Protein AF-A0A6M0CIH7-F1 (afdb_monomer_lite)

Structure (mmCIF, N/CA/C/O backbone):
data_AF-A0A6M0CIH7-F1
#
_entry.id   AF-A0A6M0CIH7-F1
#
loop_
_atom_site.group_PDB
_atom_site.id
_atom_site.type_symbol
_atom_site.label_atom_id
_atom_site.label_alt_id
_atom_site.label_comp_id
_atom_site.label_asym_id
_atom_site.label_entity_id
_atom_site.label_seq_id
_atom_site.pdbx_PDB_ins_code
_atom_site.Cartn_x
_atom_site.Cartn_y
_atom_site.Cartn_z
_atom_site.occupancy
_atom_site.B_iso_or_equiv
_atom_site.auth_seq_id
_atom_site.auth_comp_id
_atom_site.auth_asym_id
_atom_site.auth_atom_id
_atom_site.pdbx_PDB_model_num
ATOM 1 N N . MET A 1 1 ? 16.946 -8.286 -23.521 1.00 62.94 1 MET A N 1
ATOM 2 C CA . MET A 1 1 ? 17.794 -9.337 -22.915 1.00 62.94 1 MET A CA 1
ATOM 3 C C . MET A 1 1 ? 19.134 -9.275 -23.607 1.00 62.94 1 MET A C 1
ATOM 5 O O . MET A 1 1 ? 19.141 -9.199 -24.828 1.00 62.94 1 MET A O 1
ATOM 9 N N . LYS A 1 2 ? 20.222 -9.265 -22.843 1.00 70.50 2 LYS A N 1
ATOM 10 C CA . LYS A 1 2 ? 21.594 -9.306 -23.367 1.00 70.50 2 LYS A CA 1
ATOM 11 C C . LYS A 1 2 ? 22.263 -10.575 -22.843 1.00 70.50 2 LYS A C 1
ATOM 13 O O . LYS A 1 2 ? 21.852 -11.077 -21.799 1.00 70.50 2 LYS A O 1
ATOM 18 N N . GLU A 1 3 ? 23.238 -11.118 -23.556 1.00 77.00 3 GLU A N 1
ATOM 19 C CA . GLU A 1 3 ? 24.120 -12.146 -22.995 1.00 77.00 3 GLU A CA 1
ATOM 20 C C . GLU A 1 3 ? 25.283 -11.456 -22.285 1.00 77.00 3 GLU A C 1
ATOM 22 O O . GLU A 1 3 ? 25.865 -10.508 -22.813 1.00 77.00 3 GLU A O 1
ATOM 27 N N . ASN A 1 4 ? 25.582 -11.881 -21.057 1.00 78.94 4 ASN A N 1
ATOM 28 C CA . ASN A 1 4 ? 26.797 -11.446 -20.378 1.00 78.94 4 ASN A CA 1
ATOM 29 C C . ASN A 1 4 ? 28.026 -12.165 -20.973 1.00 78.94 4 ASN A C 1
ATOM 31 O O . ASN A 1 4 ? 27.897 -13.078 -21.785 1.00 78.94 4 ASN A O 1
ATOM 35 N N . GLN A 1 5 ? 29.229 -11.804 -20.518 1.00 74.88 5 GLN A N 1
ATOM 36 C CA . GLN A 1 5 ? 30.496 -12.410 -20.966 1.00 74.88 5 GLN A CA 1
ATOM 37 C C . GLN A 1 5 ? 30.599 -13.933 -20.713 1.00 74.88 5 GLN A C 1
ATOM 39 O O . GLN A 1 5 ? 31.533 -14.572 -21.180 1.00 74.88 5 GLN A O 1
ATOM 44 N N . GLN A 1 6 ? 29.640 -14.519 -19.988 1.00 79.25 6 GLN A N 1
ATOM 45 C CA . GLN A 1 6 ? 29.535 -15.948 -19.675 1.00 79.25 6 GLN A CA 1
ATOM 46 C C . GLN A 1 6 ? 28.384 -16.636 -20.441 1.00 79.25 6 GLN A C 1
ATOM 48 O O . GLN A 1 6 ? 28.009 -17.755 -20.102 1.00 79.25 6 GLN A O 1
ATOM 53 N N . GLY A 1 7 ? 27.772 -15.970 -21.429 1.00 77.75 7 GLY A N 1
ATOM 54 C CA . GLY A 1 7 ? 26.655 -16.515 -22.214 1.00 77.75 7 GLY A CA 1
ATOM 55 C C . GLY A 1 7 ? 25.321 -16.593 -21.458 1.00 77.75 7 GLY A C 1
ATOM 56 O O . GLY A 1 7 ? 24.365 -17.209 -21.928 1.00 77.75 7 GLY A O 1
ATOM 57 N N . LYS A 1 8 ? 25.209 -15.978 -20.273 1.00 79.00 8 LYS A N 1
ATOM 58 C CA . LYS A 1 8 ? 23.963 -15.949 -19.497 1.00 79.00 8 LYS A CA 1
ATOM 59 C C . LYS A 1 8 ? 23.073 -14.813 -19.986 1.00 79.00 8 LYS A C 1
ATOM 61 O O . LYS A 1 8 ? 23.488 -13.653 -19.996 1.00 79.00 8 LYS A O 1
ATOM 66 N N . LYS A 1 9 ? 21.815 -15.127 -20.307 1.00 73.56 9 LYS A N 1
ATOM 67 C CA . LYS A 1 9 ? 20.784 -14.119 -20.586 1.00 73.56 9 LYS A CA 1
ATOM 68 C C . LYS A 1 9 ? 20.507 -13.303 -19.323 1.00 73.56 9 LYS A C 1
ATOM 70 O O . LYS A 1 9 ? 20.010 -13.834 -18.331 1.00 73.56 9 LYS A O 1
ATOM 75 N N . ILE A 1 10 ? 20.812 -12.014 -19.383 1.00 77.31 10 ILE A N 1
ATOM 76 C CA . ILE A 1 10 ? 20.577 -11.033 -18.325 1.00 77.31 10 ILE A CA 1
ATOM 77 C C . ILE A 1 10 ? 19.521 -10.008 -18.756 1.00 77.31 10 ILE A C 1
ATOM 79 O O . ILE A 1 10 ? 19.342 -9.699 -19.946 1.00 77.31 10 ILE A O 1
ATOM 83 N N . PHE A 1 11 ? 18.789 -9.501 -17.765 1.00 73.75 11 PHE A N 1
ATOM 84 C CA . PHE A 1 11 ? 17.927 -8.334 -17.924 1.00 73.75 11 PHE A CA 1
ATOM 85 C C . PHE A 1 11 ? 18.781 -7.083 -17.817 1.00 73.75 11 PHE A C 1
ATOM 87 O O . PHE A 1 11 ? 19.716 -7.033 -17.027 1.00 73.75 11 PHE A O 1
ATOM 94 N N . GLU A 1 12 ? 18.481 -6.105 -18.661 1.00 75.94 12 GLU A N 1
ATOM 95 C CA . GLU A 1 12 ? 19.109 -4.797 -18.562 1.00 75.94 12 GLU A CA 1
ATOM 96 C C . GLU A 1 12 ? 18.500 -4.070 -17.367 1.00 75.94 12 GLU A C 1
ATOM 98 O O . GLU A 1 12 ? 17.273 -3.987 -17.252 1.00 75.94 12 GLU A O 1
ATOM 103 N N . GLU A 1 13 ? 19.353 -3.603 -16.461 1.00 76.31 13 GLU A N 1
ATOM 104 C CA . GLU A 1 13 ? 18.928 -2.746 -15.363 1.00 76.31 13 GLU A CA 1
ATOM 105 C C . GLU A 1 13 ? 18.429 -1.423 -15.942 1.00 76.31 13 GLU A C 1
ATOM 107 O O . GLU A 1 13 ? 19.082 -0.808 -16.783 1.00 76.31 13 GLU A O 1
ATOM 112 N N . PHE A 1 14 ? 17.234 -1.010 -15.528 1.00 76.44 14 PHE A N 1
ATOM 113 C CA . PHE A 1 14 ? 16.586 0.199 -16.040 1.00 76.44 14 PHE A CA 1
ATOM 114 C C . PHE A 1 14 ? 16.533 1.330 -15.002 1.00 76.44 14 PHE A C 1
ATOM 116 O O . PHE A 1 14 ? 16.002 2.398 -15.300 1.00 76.44 14 PHE A O 1
ATOM 123 N N . GLY A 1 15 ? 17.042 1.105 -13.788 1.00 79.19 15 GLY A N 1
ATOM 124 C CA . GLY A 1 15 ? 17.034 2.085 -12.709 1.00 79.19 15 GLY A CA 1
ATOM 125 C C . GLY A 1 15 ? 17.593 1.529 -11.404 1.00 79.19 15 GLY A C 1
ATOM 126 O O . GLY A 1 15 ? 17.800 0.323 -11.268 1.00 79.19 15 GLY A O 1
ATOM 127 N N . GLU A 1 16 ? 17.822 2.431 -10.455 1.00 82.94 16 GLU A N 1
ATOM 128 C CA . GLU A 1 16 ? 18.273 2.100 -9.104 1.00 82.94 16 GLU A CA 1
ATOM 129 C C . GLU A 1 16 ? 17.152 1.460 -8.271 1.00 82.94 16 GLU A C 1
ATOM 131 O O . GLU A 1 16 ? 15.960 1.573 -8.586 1.00 82.94 16 GLU A O 1
ATOM 136 N N . ALA A 1 17 ? 17.535 0.790 -7.183 1.00 83.75 17 ALA A N 1
ATOM 137 C CA . ALA A 1 17 ? 16.582 0.273 -6.211 1.00 83.75 17 ALA A CA 1
ATOM 138 C C . ALA A 1 17 ? 15.746 1.424 -5.628 1.00 83.75 17 ALA A C 1
ATOM 140 O O . ALA A 1 17 ? 16.274 2.462 -5.232 1.00 83.75 17 ALA A O 1
ATOM 141 N N . THR A 1 18 ? 14.427 1.241 -5.568 1.00 83.31 18 THR A N 1
ATOM 142 C CA . THR A 1 18 ? 13.506 2.251 -5.038 1.00 83.31 18 THR A CA 1
ATOM 143 C C . THR A 1 18 ? 12.620 1.657 -3.961 1.00 83.31 18 THR A C 1
ATOM 145 O O 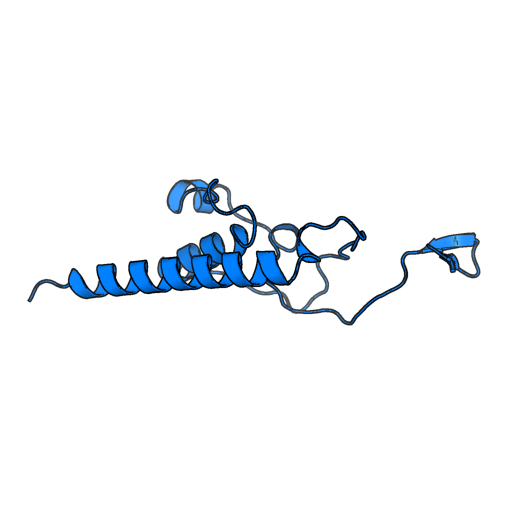. THR A 1 18 ? 12.196 0.503 -4.040 1.00 83.31 18 THR A O 1
ATOM 148 N N . ILE A 1 19 ? 12.303 2.477 -2.961 1.00 80.12 19 ILE A N 1
ATOM 149 C CA . ILE A 1 19 ? 11.282 2.149 -1.974 1.00 80.12 19 ILE A CA 1
ATOM 150 C C . ILE A 1 19 ? 9.926 2.470 -2.593 1.00 80.12 19 ILE A C 1
ATOM 152 O O . ILE A 1 19 ? 9.609 3.628 -2.864 1.00 80.12 19 ILE A O 1
ATOM 156 N N . ASN A 1 20 ? 9.118 1.437 -2.812 1.00 75.12 20 ASN A N 1
ATOM 157 C CA . ASN A 1 20 ? 7.769 1.590 -3.332 1.00 75.12 20 ASN A CA 1
ATOM 158 C C . ASN A 1 20 ? 6.811 0.609 -2.647 1.00 75.12 20 ASN A C 1
ATOM 160 O O . ASN A 1 20 ? 7.210 -0.463 -2.191 1.00 75.12 20 ASN A O 1
ATOM 164 N N . VAL A 1 21 ? 5.531 0.968 -2.598 1.00 75.62 21 VAL A N 1
ATOM 165 C CA . VAL A 1 21 ? 4.449 0.058 -2.213 1.00 75.62 21 VAL A CA 1
ATOM 166 C C . VAL A 1 21 ? 4.165 -0.860 -3.395 1.00 75.62 21 VAL A C 1
ATOM 168 O O . VAL A 1 21 ? 3.281 -0.607 -4.199 1.00 75.62 21 VAL A O 1
ATOM 171 N N . ASN A 1 22 ? 4.975 -1.910 -3.522 1.00 84.75 22 ASN A N 1
ATOM 172 C CA . ASN A 1 22 ? 4.761 -2.994 -4.471 1.00 84.75 22 ASN A CA 1
ATOM 173 C C . ASN A 1 22 ? 4.333 -4.245 -3.702 1.00 84.75 22 ASN A C 1
ATOM 175 O O . ASN A 1 22 ? 5.064 -4.718 -2.830 1.00 84.75 22 ASN A O 1
ATOM 179 N N . LEU A 1 23 ? 3.166 -4.797 -4.038 1.00 88.12 23 LEU A N 1
ATOM 180 C CA . LEU A 1 23 ? 2.636 -5.985 -3.366 1.00 88.12 23 LEU A CA 1
ATOM 181 C C . LEU A 1 23 ? 3.572 -7.204 -3.467 1.00 88.12 23 LEU A C 1
ATOM 183 O O . LEU A 1 23 ? 3.627 -8.023 -2.559 1.00 88.12 23 LEU A O 1
ATOM 187 N N . GLY A 1 24 ? 4.323 -7.336 -4.560 1.00 89.50 24 GLY A N 1
ATOM 188 C CA . GLY A 1 24 ? 5.259 -8.444 -4.766 1.00 89.50 24 GLY A CA 1
ATOM 189 C C . GLY A 1 24 ? 6.564 -8.323 -3.977 1.00 89.50 24 GLY A C 1
ATOM 190 O O . GLY A 1 24 ? 7.320 -9.287 -3.924 1.00 89.50 24 GLY A O 1
ATOM 191 N N . ALA A 1 25 ? 6.843 -7.163 -3.376 1.00 92.25 25 ALA A N 1
ATOM 192 C CA . ALA A 1 25 ? 8.096 -6.890 -2.672 1.00 92.25 25 ALA A CA 1
ATOM 193 C C . ALA A 1 25 ? 8.012 -7.120 -1.149 1.00 92.25 25 ALA A C 1
ATOM 195 O O . ALA A 1 25 ? 8.975 -6.831 -0.435 1.00 92.25 25 ALA A O 1
ATOM 196 N N . GLY A 1 26 ? 6.876 -7.616 -0.642 1.00 91.56 26 GLY A N 1
ATOM 197 C CA . GLY A 1 26 ? 6.624 -7.793 0.788 1.00 91.56 26 GLY A CA 1
ATOM 198 C C . GLY A 1 26 ? 6.034 -9.152 1.165 1.00 91.56 26 GLY A C 1
ATOM 199 O O . GLY A 1 26 ? 5.558 -9.918 0.330 1.00 91.56 26 GLY A O 1
ATOM 200 N N . ILE A 1 27 ? 6.050 -9.434 2.470 1.00 93.75 27 ILE A N 1
ATOM 201 C CA . ILE A 1 27 ? 5.407 -10.604 3.079 1.00 93.75 27 ILE A CA 1
ATOM 202 C C . ILE A 1 27 ? 4.298 -10.119 4.006 1.00 93.75 27 ILE A C 1
ATOM 204 O O . ILE A 1 27 ? 4.475 -9.180 4.783 1.00 93.75 27 ILE A O 1
ATOM 208 N N . TYR A 1 28 ? 3.155 -10.797 3.958 1.00 94.44 28 TYR A N 1
ATOM 209 C CA . TYR A 1 28 ? 1.946 -10.360 4.643 1.00 94.44 28 TYR A CA 1
ATOM 210 C C . TYR A 1 28 ? 1.328 -11.500 5.441 1.00 94.44 28 TYR A C 1
ATOM 212 O O . TYR A 1 28 ? 1.206 -12.632 4.973 1.00 94.44 28 TYR A O 1
ATOM 220 N N . LYS A 1 29 ? 0.858 -11.189 6.651 1.00 95.75 29 LYS A N 1
ATOM 221 C CA . LYS A 1 29 ? 0.039 -12.128 7.419 1.00 95.75 29 LYS A CA 1
ATOM 222 C C . LYS A 1 29 ? -1.340 -12.231 6.773 1.00 95.75 29 LYS A C 1
ATOM 224 O O . LYS A 1 29 ? -2.008 -11.216 6.588 1.00 95.75 29 LYS A O 1
ATOM 229 N N . LYS A 1 30 ? -1.821 -13.457 6.545 1.00 96.25 30 LYS A N 1
ATOM 230 C CA . LYS A 1 30 ? -3.184 -13.719 6.040 1.00 96.25 30 LYS A CA 1
ATOM 231 C C . LYS A 1 30 ? -4.265 -12.989 6.850 1.00 96.25 30 LYS A C 1
ATOM 233 O O . LYS A 1 30 ? -5.225 -12.476 6.286 1.00 96.25 30 LYS A O 1
ATOM 238 N N . SER A 1 31 ? -4.087 -12.903 8.168 1.00 96.62 31 SER A N 1
ATOM 239 C CA . SER A 1 31 ? -5.025 -12.227 9.070 1.00 96.62 31 SER A CA 1
ATOM 240 C C . SER A 1 31 ? -5.209 -10.736 8.773 1.00 96.62 31 SER A C 1
ATOM 242 O O . SER A 1 31 ? -6.272 -10.201 9.068 1.00 96.62 31 SER A O 1
ATOM 244 N N . VAL A 1 32 ? -4.225 -10.066 8.164 1.00 96.06 32 VAL A N 1
ATOM 245 C CA . VAL A 1 32 ? -4.345 -8.651 7.779 1.00 96.06 32 VAL A CA 1
ATOM 246 C C . VAL A 1 32 ? -5.366 -8.489 6.657 1.00 96.06 32 VAL A C 1
ATOM 248 O O . VAL A 1 32 ? -6.224 -7.620 6.756 1.00 96.06 32 VAL A O 1
ATOM 251 N N . PHE A 1 33 ? -5.358 -9.370 5.653 1.00 95.88 33 PHE A N 1
ATOM 252 C CA . PHE A 1 33 ? -6.363 -9.354 4.584 1.00 95.88 33 PHE A CA 1
ATOM 253 C C . PHE A 1 33 ? -7.766 -9.648 5.106 1.00 95.88 33 PHE A C 1
ATOM 255 O O . PHE A 1 33 ? -8.715 -8.971 4.729 1.00 95.88 33 PHE A O 1
ATOM 262 N N . ILE A 1 34 ? -7.891 -10.616 6.017 1.00 95.56 34 ILE A N 1
ATOM 263 C CA . ILE A 1 34 ? -9.177 -10.944 6.645 1.00 95.56 34 ILE A CA 1
ATOM 264 C C . ILE A 1 34 ? -9.701 -9.748 7.451 1.00 95.56 34 ILE A C 1
ATOM 266 O O . ILE A 1 34 ? -10.881 -9.429 7.371 1.00 95.56 34 ILE A O 1
ATOM 270 N N . LYS A 1 35 ? -8.829 -9.067 8.207 1.00 92.75 35 LYS A N 1
ATOM 271 C CA . LYS A 1 35 ? -9.217 -7.939 9.064 1.00 92.75 35 LYS A CA 1
ATOM 272 C C . LYS A 1 35 ? -9.538 -6.667 8.275 1.00 92.75 35 LYS A C 1
ATOM 274 O O . LYS A 1 35 ? -10.459 -5.952 8.646 1.00 92.75 35 LYS A O 1
ATOM 279 N N . GLN A 1 36 ? -8.755 -6.354 7.245 1.00 93.00 36 GLN A N 1
ATOM 280 C CA . GLN A 1 36 ? -8.857 -5.083 6.518 1.00 93.00 36 GLN A CA 1
ATOM 281 C C . GLN A 1 36 ? -9.718 -5.168 5.259 1.00 93.00 36 GLN A C 1
ATOM 283 O O . GLN A 1 36 ? -10.093 -4.134 4.707 1.00 93.00 36 GLN A O 1
ATOM 288 N N . GLY A 1 37 ? -10.016 -6.380 4.793 1.00 94.38 37 GLY A N 1
ATOM 289 C CA . GLY A 1 37 ? -10.580 -6.626 3.475 1.00 94.38 37 GLY A CA 1
ATOM 290 C C . GLY A 1 37 ? -9.502 -6.696 2.390 1.00 94.38 37 GLY A C 1
ATOM 291 O O . GLY A 1 37 ? -8.390 -6.173 2.530 1.00 94.38 37 GLY A O 1
ATOM 292 N N . TYR A 1 38 ? -9.859 -7.347 1.287 1.00 95.44 38 TYR A N 1
ATOM 293 C CA . TYR A 1 38 ? -9.010 -7.542 0.110 1.00 95.44 38 TYR A CA 1
ATOM 294 C C . TYR A 1 38 ? -8.887 -6.261 -0.733 1.00 95.44 38 TYR A C 1
ATOM 296 O O . TYR A 1 38 ? -9.256 -5.173 -0.287 1.00 95.44 38 TYR A O 1
ATOM 304 N N . PHE A 1 39 ? -8.323 -6.372 -1.934 1.00 94.62 39 PHE A N 1
ATOM 305 C CA . PHE A 1 39 ? -8.245 -5.274 -2.899 1.00 94.62 39 PHE A CA 1
ATOM 306 C C . PHE A 1 39 ? -9.634 -4.869 -3.398 1.00 94.62 39 PHE A C 1
ATOM 308 O O . PHE A 1 39 ? -10.535 -5.703 -3.481 1.00 94.62 39 PHE A O 1
ATOM 315 N N . ASP A 1 40 ? -9.803 -3.586 -3.714 1.00 92.12 40 ASP A N 1
ATOM 316 C CA . ASP A 1 40 ? -11.037 -3.088 -4.319 1.00 92.12 40 ASP A CA 1
ATOM 317 C C . ASP A 1 40 ? -11.069 -3.508 -5.798 1.00 92.12 40 ASP A C 1
ATOM 319 O O . ASP A 1 40 ? -10.261 -2.997 -6.575 1.00 92.12 40 ASP A O 1
ATOM 323 N N . PRO A 1 41 ? -11.980 -4.405 -6.221 1.00 90.88 41 PRO A N 1
ATOM 324 C CA . PRO A 1 41 ? -12.016 -4.899 -7.598 1.00 90.88 41 PRO A CA 1
ATOM 325 C C . PRO A 1 41 ? -12.385 -3.810 -8.618 1.00 90.88 41 PRO A C 1
ATOM 327 O O . PRO A 1 41 ? -12.228 -4.017 -9.818 1.00 90.88 41 PRO A O 1
ATOM 330 N N . ASN A 1 42 ? -12.866 -2.648 -8.161 1.00 89.38 42 ASN A N 1
ATOM 331 C CA . ASN A 1 42 ? -13.161 -1.507 -9.026 1.00 89.38 42 ASN A CA 1
ATOM 332 C C . ASN A 1 42 ? -11.911 -0.670 -9.351 1.00 89.38 42 ASN A C 1
ATOM 334 O O . ASN A 1 42 ? -11.966 0.204 -10.217 1.00 89.38 42 ASN A O 1
ATOM 338 N N . LEU A 1 43 ? -10.789 -0.908 -8.663 1.00 87.19 43 LEU A N 1
ATOM 339 C CA . LEU A 1 43 ? -9.503 -0.294 -8.973 1.00 87.19 43 LEU A CA 1
ATOM 340 C C . LEU A 1 43 ? -8.721 -1.229 -9.901 1.00 87.19 43 LEU A C 1
ATOM 342 O O . LEU A 1 43 ? -8.197 -2.250 -9.478 1.00 87.19 43 LEU A O 1
ATOM 346 N N . GLN A 1 44 ? -8.642 -0.871 -11.185 1.00 83.06 44 GLN A N 1
ATOM 347 C CA . GLN A 1 44 ? -7.842 -1.616 -12.172 1.00 83.06 44 GLN A CA 1
ATOM 348 C C . GLN A 1 44 ? -6.327 -1.411 -12.008 1.00 83.06 44 GLN A C 1
ATOM 350 O O . GLN A 1 44 ? -5.537 -2.135 -12.609 1.00 83.06 44 GLN A O 1
ATOM 355 N N . GLN A 1 45 ? -5.939 -0.365 -11.280 1.00 85.62 45 GLN A N 1
ATOM 356 C CA . GLN A 1 45 ? -4.571 -0.031 -10.902 1.00 85.62 45 GLN A CA 1
ATOM 357 C C . GLN A 1 45 ? -4.613 0.682 -9.544 1.00 85.62 45 GLN A C 1
ATOM 359 O O . GLN A 1 45 ? -5.631 1.288 -9.192 1.00 85.62 45 GLN A O 1
ATOM 364 N N . SER A 1 46 ? -3.486 0.698 -8.829 1.00 89.50 46 SER A N 1
ATOM 365 C CA . SER A 1 46 ? -3.349 1.368 -7.524 1.00 89.50 46 SER A CA 1
ATOM 366 C C . SER A 1 46 ? -4.249 0.783 -6.422 1.00 89.50 46 SER A C 1
ATOM 368 O O . SER A 1 46 ? -4.483 1.421 -5.394 1.00 89.50 46 SER A O 1
ATOM 370 N N . GLU A 1 47 ? -4.759 -0.429 -6.622 1.00 92.38 47 GLU A N 1
ATOM 371 C CA . GLU A 1 47 ? -5.510 -1.201 -5.638 1.00 92.38 47 GLU A CA 1
ATOM 372 C C . GLU A 1 47 ? -4.646 -1.593 -4.432 1.00 92.38 47 GLU A C 1
ATOM 374 O O . GLU A 1 47 ? -5.122 -1.606 -3.293 1.00 92.38 47 GLU A O 1
ATOM 379 N N . ASP A 1 48 ? -3.359 -1.841 -4.674 1.00 91.38 48 ASP A N 1
ATOM 380 C CA . ASP A 1 48 ? -2.343 -2.058 -3.652 1.00 91.38 48 ASP A CA 1
ATOM 381 C C . ASP A 1 48 ? -2.102 -0.785 -2.833 1.00 91.38 48 ASP A C 1
ATOM 383 O O . ASP A 1 48 ? -2.110 -0.838 -1.603 1.00 91.38 48 ASP A O 1
ATOM 387 N N . VAL A 1 49 ? -1.992 0.375 -3.486 1.00 92.31 49 VAL A N 1
ATOM 388 C CA . VAL A 1 49 ? -1.874 1.683 -2.828 1.00 92.31 49 VAL A CA 1
ATOM 389 C C . VAL A 1 49 ? -3.068 1.944 -1.908 1.00 92.31 49 VAL A C 1
ATOM 391 O O . VAL A 1 49 ? -2.863 2.307 -0.748 1.00 92.31 49 VAL A O 1
ATOM 394 N N . ASP A 1 50 ? -4.308 1.736 -2.372 1.00 94.19 50 ASP A N 1
ATOM 395 C CA . ASP A 1 50 ? -5.493 1.872 -1.507 1.00 94.19 50 ASP A CA 1
ATOM 396 C C . ASP A 1 50 ? -5.424 0.926 -0.300 1.00 94.19 50 ASP A C 1
ATOM 398 O O . ASP A 1 50 ? -5.679 1.343 0.834 1.00 94.19 50 ASP A O 1
ATOM 402 N N . TRP A 1 51 ? -5.045 -0.334 -0.525 1.00 94.56 51 TRP A N 1
ATOM 403 C CA . TRP A 1 51 ? -4.927 -1.330 0.535 1.00 94.56 51 TRP A CA 1
ATOM 404 C C . TRP A 1 51 ? -3.858 -0.952 1.572 1.00 94.56 51 TRP A C 1
ATOM 406 O O . TRP A 1 51 ? -4.102 -1.043 2.778 1.00 94.56 51 TRP A O 1
ATOM 416 N N . PHE A 1 52 ? -2.699 -0.443 1.148 1.00 93.38 52 PHE A N 1
ATOM 417 C CA . PHE A 1 52 ? -1.676 0.080 2.059 1.00 93.38 52 PHE A CA 1
ATOM 418 C C . PHE A 1 52 ? -2.152 1.306 2.843 1.00 93.38 52 PHE A C 1
ATOM 420 O O . PHE A 1 52 ? -1.876 1.404 4.041 1.00 93.38 52 PHE A O 1
ATOM 427 N N . MET A 1 53 ? -2.909 2.211 2.215 1.00 93.56 53 MET A N 1
ATOM 428 C CA . MET A 1 53 ? -3.499 3.355 2.916 1.00 93.56 53 MET A CA 1
ATOM 429 C C . MET A 1 53 ? -4.490 2.900 3.992 1.00 93.56 53 MET A C 1
ATOM 431 O O . MET A 1 53 ? -4.396 3.374 5.121 1.00 93.56 53 MET A O 1
ATOM 435 N N . ARG A 1 54 ? -5.363 1.923 3.702 1.00 94.94 54 ARG A N 1
ATOM 436 C CA . ARG A 1 54 ? -6.261 1.325 4.710 1.00 94.94 54 ARG A CA 1
ATOM 437 C C . ARG A 1 54 ? -5.499 0.713 5.882 1.00 94.94 54 ARG A C 1
ATOM 439 O O . ARG A 1 54 ? -5.850 0.946 7.034 1.00 94.94 54 ARG A O 1
ATOM 446 N N . ASN A 1 55 ? -4.426 -0.026 5.606 1.00 94.25 55 ASN A N 1
ATOM 447 C CA . ASN A 1 55 ? -3.572 -0.590 6.652 1.00 94.25 55 ASN A CA 1
ATOM 448 C C . ASN A 1 55 ? -2.955 0.494 7.545 1.00 94.25 55 ASN A C 1
ATOM 450 O O . ASN A 1 55 ? -2.979 0.364 8.770 1.00 94.25 55 ASN A O 1
ATOM 454 N N . LYS A 1 56 ? -2.432 1.568 6.940 1.00 91.88 56 LYS A N 1
ATOM 455 C CA . LYS A 1 56 ? -1.860 2.708 7.666 1.00 91.88 56 LYS A CA 1
ATOM 456 C C . LYS A 1 56 ? -2.913 3.415 8.521 1.00 91.88 56 LYS A C 1
ATOM 458 O O . LYS A 1 56 ? -2.657 3.697 9.686 1.00 91.88 56 LYS A O 1
ATOM 463 N N . GLU A 1 57 ? -4.095 3.659 7.960 1.00 93.31 57 GLU A N 1
ATOM 464 C CA . GLU A 1 57 ? -5.244 4.261 8.651 1.00 93.31 57 GLU A CA 1
ATOM 465 C C . GLU A 1 57 ? -5.708 3.404 9.841 1.00 93.31 57 GLU A C 1
ATOM 467 O O . GLU A 1 57 ? -6.071 3.939 10.882 1.00 93.31 57 GLU A O 1
ATOM 472 N N . ALA A 1 58 ? -5.638 2.076 9.723 1.00 92.31 58 ALA A N 1
ATOM 473 C CA . ALA A 1 58 ? -5.997 1.136 10.783 1.00 92.31 58 ALA A CA 1
ATOM 474 C C . ALA A 1 58 ? -4.864 0.846 11.792 1.00 92.31 58 ALA A C 1
ATOM 476 O O . ALA A 1 58 ? -5.008 -0.047 12.633 1.00 92.31 58 ALA A O 1
ATOM 477 N N . GLY A 1 59 ? -3.723 1.540 11.698 1.00 93.62 59 GLY A N 1
ATOM 478 C CA . GLY A 1 59 ? -2.584 1.357 12.603 1.00 93.62 59 GLY A CA 1
ATOM 479 C C . GLY A 1 59 ? -1.898 -0.010 12.485 1.00 93.62 59 GLY A C 1
ATOM 480 O O . GLY A 1 59 ? -1.271 -0.477 13.438 1.00 93.62 59 GLY A O 1
ATOM 481 N N . ILE A 1 60 ? -2.021 -0.687 11.338 1.00 94.88 60 ILE A N 1
ATOM 482 C CA . ILE A 1 60 ? -1.296 -1.935 11.088 1.00 94.88 60 ILE A CA 1
ATOM 483 C C . ILE A 1 60 ? 0.199 -1.626 10.991 1.00 94.88 60 ILE A C 1
ATOM 485 O O . ILE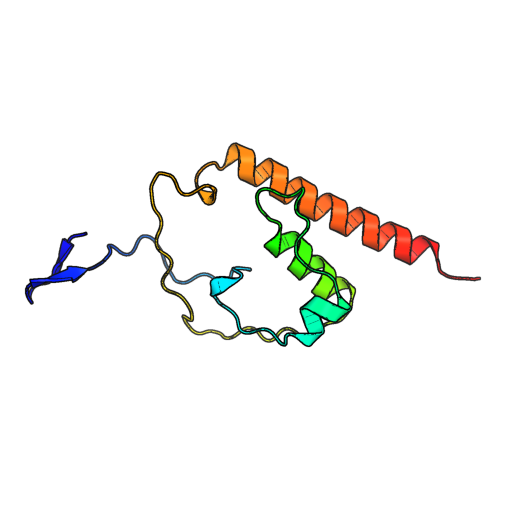 A 1 60 ? 0.626 -0.761 10.229 1.00 94.88 60 ILE A O 1
ATOM 489 N N . LYS A 1 61 ? 1.008 -2.354 11.768 1.00 93.56 61 LYS A N 1
ATOM 490 C CA . LYS A 1 61 ? 2.467 -2.208 11.756 1.00 93.56 61 LYS A CA 1
ATOM 491 C C . LYS A 1 61 ? 3.031 -2.721 10.432 1.00 93.56 61 LYS A C 1
ATOM 493 O O . LYS A 1 61 ? 2.814 -3.879 10.079 1.00 93.56 61 LYS A O 1
ATOM 498 N N . ILE A 1 62 ? 3.784 -1.866 9.749 1.00 91.31 62 ILE A N 1
ATOM 499 C CA . ILE A 1 62 ? 4.514 -2.174 8.518 1.00 91.31 62 ILE A CA 1
ATOM 500 C C . ILE A 1 62 ? 5.991 -1.906 8.806 1.00 91.31 62 ILE A C 1
ATOM 502 O O . ILE A 1 62 ? 6.334 -0.821 9.271 1.00 91.31 62 ILE A O 1
ATOM 506 N N . ALA A 1 63 ? 6.843 -2.900 8.564 1.00 91.88 63 ALA A N 1
ATOM 507 C CA . ALA A 1 63 ? 8.292 -2.754 8.629 1.00 91.88 63 ALA A CA 1
ATOM 508 C C . ALA A 1 63 ? 8.837 -2.698 7.201 1.00 91.88 63 ALA A C 1
ATOM 510 O O . ALA A 1 63 ? 8.505 -3.562 6.388 1.00 91.88 63 ALA A O 1
ATOM 511 N N . MET A 1 64 ? 9.643 -1.681 6.911 1.00 90.00 64 MET A N 1
ATOM 512 C CA . MET A 1 64 ? 10.337 -1.535 5.634 1.00 90.00 64 MET A CA 1
ATOM 513 C C . MET A 1 64 ? 11.770 -2.029 5.798 1.00 90.00 64 MET A C 1
ATOM 515 O O . MET A 1 64 ? 12.417 -1.704 6.792 1.00 90.00 64 MET A O 1
ATOM 519 N N . LEU A 1 65 ? 12.237 -2.825 4.841 1.00 89.88 65 LEU A N 1
ATOM 520 C CA . LEU A 1 65 ? 13.607 -3.318 4.797 1.00 89.88 65 LEU A CA 1
ATOM 521 C C . LEU A 1 65 ? 14.398 -2.484 3.786 1.00 89.88 65 LEU A C 1
ATOM 523 O O . LEU A 1 65 ? 13.947 -2.312 2.656 1.00 89.88 65 LEU A O 1
ATOM 527 N N . GLU A 1 66 ? 15.571 -1.996 4.181 1.00 89.06 66 GLU A N 1
ATOM 528 C CA . GLU A 1 66 ? 16.494 -1.248 3.313 1.00 89.06 66 GLU A CA 1
ATOM 529 C C . GLU A 1 66 ? 17.351 -2.196 2.453 1.00 89.06 66 GLU A C 1
ATOM 531 O O . GLU A 1 66 ? 18.554 -2.026 2.317 1.00 89.06 66 GLU A O 1
ATOM 536 N N . GLU A 1 67 ? 16.720 -3.221 1.875 1.00 88.62 67 GLU A N 1
ATOM 537 C CA . GLU A 1 67 ? 17.365 -4.231 1.033 1.00 88.62 67 GLU A CA 1
ATOM 538 C C . GLU A 1 67 ? 16.563 -4.436 -0.251 1.00 88.62 67 GLU A C 1
ATOM 540 O O . GLU A 1 67 ? 15.339 -4.268 -0.285 1.00 88.62 67 GLU A O 1
ATOM 545 N N . THR A 1 68 ? 17.236 -4.864 -1.318 1.00 89.44 68 THR A N 1
ATOM 546 C CA . THR A 1 68 ? 16.542 -5.213 -2.564 1.00 89.44 68 THR A CA 1
ATOM 547 C C . THR A 1 68 ? 15.813 -6.544 -2.397 1.00 89.44 68 THR A C 1
ATOM 549 O O . TH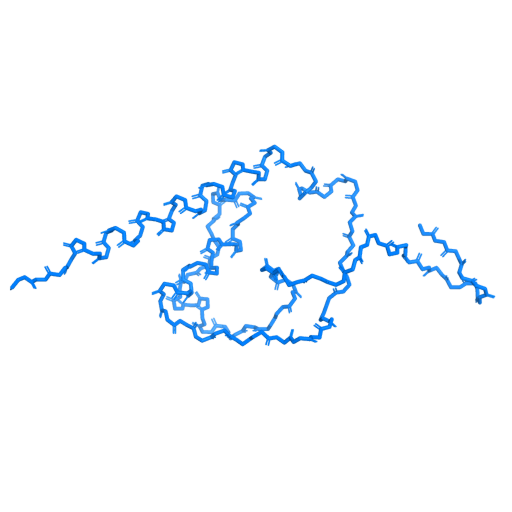R A 1 68 ? 16.424 -7.609 -2.426 1.00 89.44 68 THR A O 1
ATOM 552 N N . THR A 1 69 ? 14.487 -6.493 -2.256 1.00 90.88 69 THR A N 1
ATOM 553 C CA . THR A 1 69 ? 13.644 -7.694 -2.107 1.00 90.88 69 THR A CA 1
ATOM 554 C C . THR A 1 69 ? 13.042 -8.194 -3.419 1.00 90.88 69 THR A C 1
ATOM 556 O O . THR A 1 69 ? 12.556 -9.324 -3.475 1.00 90.88 69 THR A O 1
ATOM 559 N N . LEU A 1 70 ? 13.065 -7.384 -4.484 1.00 89.44 70 LEU A N 1
ATOM 560 C CA . LEU A 1 70 ? 12.436 -7.718 -5.760 1.00 89.44 70 LEU A CA 1
ATOM 561 C C . LEU A 1 70 ? 13.164 -7.088 -6.954 1.00 89.44 70 LEU A C 1
ATOM 563 O O . LEU A 1 70 ? 13.226 -5.868 -7.086 1.00 89.44 70 LEU A O 1
ATOM 567 N N . TYR A 1 71 ? 13.593 -7.930 -7.897 1.00 87.31 71 TYR A N 1
ATOM 568 C CA . TYR A 1 71 ? 13.952 -7.497 -9.248 1.00 87.31 71 TYR A CA 1
ATOM 569 C C . TYR A 1 71 ? 12.703 -7.510 -10.130 1.00 87.31 71 TYR A C 1
ATOM 571 O O . TYR A 1 71 ? 12.224 -8.568 -10.547 1.00 87.31 71 TYR A O 1
ATOM 579 N N . TYR A 1 72 ? 12.146 -6.331 -10.399 1.00 84.06 72 TYR A N 1
ATOM 580 C CA . TYR A 1 72 ? 10.905 -6.206 -11.158 1.00 84.06 72 TYR A CA 1
ATOM 581 C C . TYR A 1 72 ? 11.159 -6.147 -12.666 1.00 84.06 72 TYR A C 1
ATOM 583 O O . TYR A 1 72 ? 12.014 -5.403 -13.144 1.00 84.06 72 TYR A O 1
ATOM 591 N N . ARG A 1 73 ? 10.381 -6.908 -13.443 1.00 82.12 73 ARG A N 1
ATOM 592 C CA . ARG A 1 73 ? 10.473 -6.898 -14.905 1.00 82.12 73 ARG A CA 1
ATOM 593 C C . ARG A 1 73 ? 9.434 -5.963 -15.517 1.00 82.12 73 ARG A C 1
ATOM 59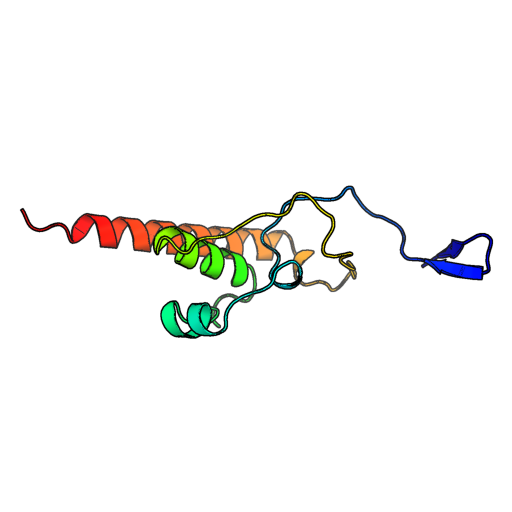5 O O . ARG A 1 73 ? 8.232 -6.186 -15.387 1.00 82.12 73 ARG A O 1
ATOM 602 N N . LEU A 1 74 ? 9.905 -4.967 -16.264 1.00 75.88 74 LEU A N 1
ATOM 603 C CA . LEU A 1 74 ? 9.051 -4.077 -17.047 1.00 75.88 74 LEU A CA 1
ATOM 604 C C . LEU A 1 74 ? 8.904 -4.563 -18.496 1.00 75.88 74 LEU A C 1
ATOM 606 O O . LEU A 1 74 ? 9.866 -4.534 -19.259 1.00 75.88 74 LEU A O 1
ATOM 610 N N . HIS A 1 75 ? 7.696 -4.972 -18.891 1.00 73.12 75 HIS A N 1
ATOM 611 C CA . HIS A 1 75 ? 7.335 -5.231 -20.292 1.00 73.12 75 HIS A CA 1
ATOM 612 C C . HIS A 1 75 ? 6.611 -4.031 -20.902 1.00 73.12 75 HIS A C 1
ATOM 614 O O . HIS A 1 75 ? 6.033 -3.236 -20.167 1.00 73.12 75 HIS A O 1
ATOM 620 N N . GLN A 1 76 ? 6.631 -3.888 -22.233 1.00 61.78 76 GLN A N 1
ATOM 621 C CA . GLN A 1 76 ? 5.985 -2.760 -22.922 1.00 61.78 76 GLN A CA 1
ATOM 622 C C . GLN A 1 76 ? 4.469 -2.700 -22.686 1.00 61.78 76 GLN A C 1
ATOM 624 O O . GLN A 1 76 ? 3.947 -1.599 -22.521 1.00 61.78 76 GLN A O 1
ATOM 629 N N . ASP A 1 77 ? 3.821 -3.857 -22.550 1.00 64.00 77 ASP A N 1
ATOM 630 C CA . ASP A 1 77 ? 2.384 -3.987 -22.273 1.00 64.00 77 ASP A CA 1
ATOM 631 C C . ASP A 1 77 ? 2.046 -3.964 -20.776 1.00 64.00 77 ASP A C 1
ATOM 633 O O . ASP A 1 77 ? 0.895 -4.180 -20.393 1.00 64.00 77 ASP A O 1
ATOM 637 N N . ASN A 1 78 ? 3.029 -3.720 -19.896 1.00 67.06 78 ASN A N 1
ATOM 638 C CA . ASN A 1 78 ? 2.732 -3.587 -18.476 1.00 67.06 78 ASN A CA 1
ATOM 639 C C . ASN A 1 78 ? 1.766 -2.420 -18.284 1.00 67.06 78 ASN A C 1
ATOM 641 O O . ASN A 1 78 ? 2.070 -1.279 -18.622 1.00 67.06 78 ASN A O 1
ATOM 645 N N . ILE A 1 79 ? 0.632 -2.719 -17.663 1.00 59.28 79 ILE A N 1
ATOM 646 C CA . ILE A 1 79 ? -0.444 -1.779 -17.344 1.00 59.28 79 ILE A CA 1
ATOM 647 C C . ILE A 1 79 ? 0.089 -0.526 -16.613 1.00 59.28 79 ILE A C 1
ATOM 649 O O . ILE A 1 79 ? -0.365 0.587 -16.869 1.00 59.28 79 ILE A O 1
ATOM 653 N N . SER A 1 80 ? 1.133 -0.682 -15.793 1.00 60.38 80 SER A N 1
ATOM 654 C CA . SER A 1 80 ? 1.849 0.390 -15.087 1.00 60.38 80 SER A CA 1
ATOM 655 C C . SER A 1 80 ? 2.646 1.354 -15.988 1.00 60.38 80 SER A C 1
ATOM 657 O O . SER A 1 80 ? 3.143 2.374 -15.509 1.00 60.38 80 SER A O 1
ATOM 659 N N . ARG A 1 81 ? 2.764 1.081 -17.296 1.00 62.78 81 ARG A N 1
ATOM 660 C CA . ARG A 1 81 ? 3.333 2.005 -18.294 1.00 62.78 81 ARG A CA 1
ATOM 661 C C . ARG A 1 81 ? 2.302 2.960 -18.888 1.00 62.78 81 ARG A C 1
ATOM 663 O O . ARG A 1 81 ? 2.709 4.004 -19.403 1.00 62.78 81 ARG A O 1
ATOM 670 N N . ASP A 1 82 ? 1.001 2.667 -18.784 1.00 68.25 82 ASP A N 1
ATOM 671 C CA . ASP A 1 82 ? -0.061 3.628 -19.111 1.00 68.25 82 ASP A CA 1
ATOM 672 C C . ASP A 1 82 ? -0.146 4.677 -17.995 1.00 68.25 82 ASP A C 1
ATOM 674 O O . ASP A 1 82 ? -1.004 4.641 -17.110 1.00 68.25 82 ASP A O 1
ATOM 678 N N . ARG A 1 83 ? 0.803 5.620 -18.031 1.00 64.81 83 ARG A N 1
ATOM 679 C CA . ARG A 1 83 ? 0.949 6.671 -17.020 1.00 64.81 83 ARG A CA 1
ATOM 680 C C . ARG A 1 83 ? -0.336 7.481 -16.868 1.00 64.81 83 ARG A C 1
ATOM 682 O O . ARG A 1 83 ? -0.692 7.819 -15.748 1.00 64.81 83 ARG A O 1
ATOM 689 N N . LYS A 1 84 ? -1.058 7.768 -17.960 1.00 66.88 84 LYS A N 1
ATOM 690 C CA . LYS A 1 84 ? -2.303 8.557 -17.906 1.00 66.88 84 LYS A CA 1
ATOM 691 C C . LYS A 1 84 ? -3.392 7.832 -17.118 1.00 66.88 84 LYS A C 1
ATOM 693 O O . LYS A 1 84 ? -4.016 8.450 -16.256 1.00 66.88 84 LYS A O 1
ATOM 698 N N . ARG A 1 85 ? -3.594 6.537 -17.375 1.00 67.06 85 ARG A N 1
ATOM 699 C CA . ARG A 1 85 ? -4.559 5.724 -16.622 1.00 67.06 85 ARG A CA 1
ATOM 700 C C . ARG A 1 85 ? -4.124 5.541 -15.166 1.00 67.06 85 ARG A C 1
ATOM 702 O O . ARG A 1 85 ? -4.948 5.738 -14.275 1.00 67.06 85 ARG A O 1
ATOM 709 N N . GLY A 1 86 ? -2.833 5.300 -14.929 1.00 69.25 86 GLY A N 1
ATOM 710 C CA . GLY A 1 86 ? -2.269 5.154 -13.584 1.00 69.25 86 GLY A CA 1
ATOM 711 C C . GLY A 1 86 ? -2.349 6.407 -12.717 1.00 69.25 86 GLY A C 1
ATOM 712 O O . GLY A 1 86 ? -2.622 6.308 -11.524 1.00 69.25 86 GLY A O 1
ATOM 713 N N . TYR A 1 87 ? -2.203 7.603 -13.296 1.00 74.69 87 TYR A N 1
ATOM 714 C CA . TYR A 1 87 ? -2.411 8.849 -12.553 1.00 74.69 87 TYR A CA 1
ATOM 715 C C . TYR A 1 87 ? -3.855 8.983 -12.056 1.00 74.69 87 TYR A C 1
ATOM 717 O O . TYR A 1 87 ? -4.073 9.376 -10.912 1.00 74.69 87 TYR A O 1
ATOM 725 N N . SER A 1 88 ? -4.846 8.636 -12.884 1.00 80.62 88 SER A N 1
ATOM 726 C CA . SER A 1 88 ? -6.257 8.731 -12.494 1.00 80.62 88 SER A CA 1
ATOM 727 C C . SER A 1 88 ? -6.614 7.742 -11.381 1.00 80.62 88 SER A C 1
ATOM 729 O O . SER A 1 88 ? -7.246 8.127 -10.397 1.00 80.62 88 SER A O 1
ATOM 731 N N . THR A 1 89 ? -6.168 6.489 -11.480 1.00 82.94 89 THR A N 1
ATOM 732 C CA . THR A 1 89 ? -6.431 5.476 -10.447 1.00 82.94 89 THR A CA 1
ATOM 733 C C . THR A 1 89 ? -5.698 5.769 -9.142 1.00 82.94 89 THR A C 1
ATOM 735 O O . THR A 1 89 ? -6.270 5.590 -8.067 1.00 82.94 89 THR A O 1
ATOM 738 N N . PHE A 1 90 ? -4.478 6.304 -9.217 1.00 87.38 90 PHE A N 1
ATOM 739 C CA . PHE A 1 90 ? -3.740 6.753 -8.042 1.00 87.38 90 PHE A CA 1
ATOM 740 C C . PHE A 1 90 ? -4.466 7.900 -7.327 1.00 87.38 90 PHE A C 1
ATOM 742 O O . PHE A 1 90 ? -4.675 7.840 -6.115 1.00 87.38 90 PHE A O 1
ATOM 749 N N . LEU A 1 91 ? -4.938 8.910 -8.069 1.00 90.50 91 LEU A N 1
ATOM 750 C CA . LEU A 1 91 ? -5.754 9.991 -7.504 1.00 90.50 91 LEU A CA 1
ATOM 751 C C . LEU A 1 91 ? -7.055 9.463 -6.879 1.00 90.50 91 LEU A C 1
ATOM 753 O O . LEU A 1 91 ? -7.450 9.930 -5.810 1.00 90.50 91 LEU A O 1
ATOM 757 N N . ASN A 1 92 ? -7.688 8.456 -7.487 1.00 91.06 92 ASN A N 1
ATOM 758 C CA . ASN A 1 92 ? -8.869 7.802 -6.918 1.00 91.06 92 ASN A CA 1
ATOM 759 C C . ASN A 1 92 ? -8.556 7.099 -5.587 1.00 91.06 92 ASN A C 1
ATOM 761 O O . ASN A 1 92 ? -9.317 7.253 -4.629 1.00 91.06 92 ASN A O 1
ATOM 765 N N . ALA A 1 93 ? -7.434 6.378 -5.492 1.00 92.06 93 ALA A N 1
ATOM 766 C CA . ALA A 1 93 ? -6.983 5.756 -4.245 1.00 92.06 93 ALA A CA 1
ATOM 767 C C . ALA A 1 93 ? -6.713 6.807 -3.149 1.00 92.06 93 ALA A C 1
ATOM 769 O O . ALA A 1 93 ? -7.155 6.654 -2.006 1.00 92.06 93 ALA A O 1
ATOM 770 N N . LEU A 1 94 ? -6.071 7.929 -3.501 1.00 93.19 94 LEU A N 1
ATOM 771 C CA . LEU A 1 94 ? -5.847 9.047 -2.577 1.00 93.19 94 LEU A CA 1
ATOM 772 C C . LEU A 1 94 ? -7.157 9.693 -2.109 1.00 93.19 94 LEU A C 1
ATOM 774 O O . LEU A 1 94 ? -7.314 9.975 -0.919 1.00 93.19 94 LEU A O 1
ATOM 778 N N . LYS A 1 95 ? -8.116 9.899 -3.019 1.00 94.38 95 LYS A N 1
ATOM 779 C CA . LYS A 1 95 ? -9.442 10.425 -2.679 1.00 94.38 95 LYS A CA 1
ATOM 780 C C . LYS A 1 95 ? -10.182 9.496 -1.719 1.00 94.38 95 LYS A C 1
ATOM 782 O O . LYS A 1 95 ? -10.657 9.964 -0.689 1.00 94.38 95 LYS A O 1
ATOM 787 N N . LYS A 1 96 ? -10.226 8.191 -2.008 1.00 94.25 96 LYS A N 1
ATOM 788 C CA . LYS A 1 96 ? -10.831 7.183 -1.119 1.00 94.25 96 LYS A CA 1
ATOM 789 C C . LYS A 1 96 ? -10.236 7.248 0.290 1.00 94.25 96 LYS A C 1
ATOM 791 O O . LYS A 1 96 ? -10.968 7.243 1.2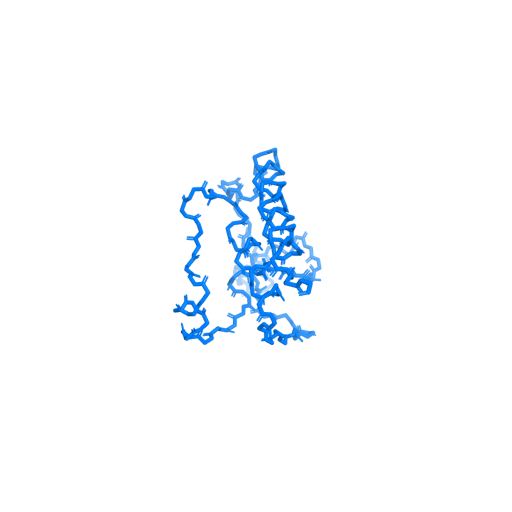76 1.00 94.25 96 LYS A O 1
ATOM 796 N N . SER A 1 97 ? -8.915 7.370 0.376 1.00 94.12 97 SER A N 1
ATOM 797 C CA . SER A 1 97 ? -8.178 7.521 1.631 1.00 94.12 97 SER A CA 1
ATOM 798 C C . SER A 1 97 ? -8.542 8.812 2.388 1.00 94.12 97 SER A C 1
ATOM 800 O O . SER A 1 97 ? -8.775 8.785 3.597 1.00 94.12 97 SER A O 1
ATOM 802 N N . LEU A 1 98 ? -8.663 9.945 1.688 1.00 94.81 98 LEU A N 1
ATOM 803 C CA . LEU A 1 98 ? -9.128 11.210 2.275 1.00 94.81 98 LEU A CA 1
ATOM 804 C C . LEU A 1 98 ? -10.564 11.117 2.803 1.00 94.81 98 LEU A C 1
ATOM 806 O O . LEU A 1 98 ? -10.831 11.573 3.915 1.00 94.81 98 LEU A O 1
ATOM 810 N N . ASP A 1 99 ? -11.470 10.519 2.030 1.00 95.12 99 ASP A N 1
ATOM 811 C CA . ASP A 1 99 ? -12.880 10.386 2.398 1.00 95.12 99 ASP A CA 1
ATOM 812 C C . ASP A 1 99 ? -13.044 9.502 3.655 1.00 95.12 99 ASP A C 1
ATOM 814 O O . ASP A 1 99 ? -13.781 9.870 4.571 1.00 95.12 99 ASP A O 1
ATOM 818 N N . ARG A 1 100 ? -12.281 8.401 3.781 1.00 93.88 100 ARG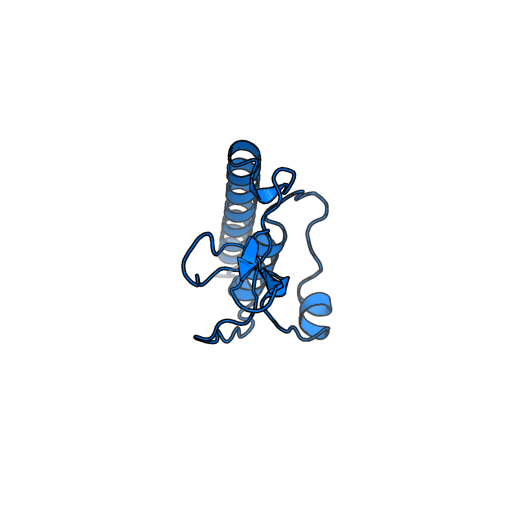 A N 1
ATOM 819 C CA . ARG A 1 100 ? -12.262 7.559 4.998 1.00 93.88 100 ARG A CA 1
ATOM 820 C C . ARG A 1 100 ? -11.835 8.331 6.244 1.00 93.88 100 ARG A C 1
ATOM 822 O O . ARG A 1 100 ? -12.522 8.270 7.260 1.00 93.88 100 ARG A O 1
ATOM 829 N N . ARG A 1 101 ? -10.739 9.093 6.163 1.00 91.94 101 ARG A N 1
ATOM 830 C CA . ARG A 1 101 ? -10.254 9.900 7.297 1.00 91.94 101 ARG A CA 1
ATOM 831 C C . ARG A 1 101 ? -11.239 10.991 7.707 1.00 91.94 101 ARG A C 1
ATOM 833 O O . ARG A 1 101 ? -11.418 11.233 8.895 1.00 91.94 101 ARG A O 1
ATOM 840 N N . ARG A 1 102 ? -11.896 11.639 6.739 1.00 92.38 102 ARG A N 1
ATOM 841 C CA . ARG A 1 102 ? -12.938 12.640 7.021 1.00 92.38 102 ARG A CA 1
ATOM 842 C C . ARG A 1 102 ? -14.107 12.020 7.779 1.00 92.38 102 ARG A C 1
ATOM 844 O O . ARG A 1 102 ? -14.488 12.546 8.816 1.00 92.38 102 ARG A O 1
ATOM 851 N N . ASN A 1 103 ? -14.595 10.870 7.320 1.00 89.62 103 ASN A N 1
ATOM 852 C CA . ASN A 1 103 ? -15.715 10.177 7.955 1.00 89.62 103 ASN A CA 1
ATOM 853 C C . ASN A 1 103 ? -15.380 9.640 9.356 1.00 89.62 103 ASN A C 1
ATOM 855 O O . ASN A 1 103 ? -16.266 9.580 10.202 1.00 89.62 103 ASN A O 1
ATOM 859 N N . GLN A 1 104 ? -14.122 9.271 9.617 1.00 81.00 104 GLN A N 1
ATOM 860 C CA . GLN A 1 104 ? -13.659 8.903 10.961 1.00 81.00 104 GLN A CA 1
ATOM 861 C C . GLN A 1 104 ? -13.623 10.112 11.906 1.00 81.00 104 GLN A C 1
ATOM 863 O O . GLN A 1 104 ? -14.055 9.999 13.049 1.00 81.00 104 GLN A O 1
ATOM 868 N N . ASN A 1 105 ? -13.186 11.281 11.425 1.00 64.31 105 ASN A N 1
ATOM 869 C CA . ASN A 1 105 ? -13.188 12.513 12.223 1.00 64.31 105 ASN A CA 1
ATOM 870 C C . ASN A 1 105 ? -14.602 13.028 12.539 1.00 64.31 105 ASN A C 1
ATOM 872 O O . ASN A 1 105 ? -14.787 13.704 13.544 1.00 64.31 105 ASN A O 1
ATOM 876 N N . THR A 1 106 ? -15.604 12.713 11.714 1.00 58.12 106 THR A N 1
ATOM 877 C CA . THR A 1 106 ? -17.006 13.090 11.968 1.00 58.12 106 THR A CA 1
ATOM 878 C C . THR A 1 106 ? -17.683 12.223 13.046 1.00 58.12 106 THR A C 1
ATOM 880 O O . THR A 1 106 ? -18.762 12.575 13.504 1.00 58.12 106 THR A O 1
ATOM 883 N N . GLN A 1 107 ? -17.072 11.113 13.485 1.00 51.22 107 GLN A N 1
ATOM 884 C CA . GLN A 1 107 ? -17.664 10.161 14.445 1.00 51.22 107 GLN A CA 1
ATOM 885 C C . GLN A 1 107 ? -17.197 10.322 15.904 1.00 51.22 107 GLN A C 1
ATOM 887 O O . GLN A 1 107 ? -17.460 9.442 16.721 1.00 51.22 107 GLN A O 1
ATOM 892 N N . LEU A 1 108 ? -16.527 11.418 16.271 1.00 37.75 108 LEU A N 1
ATOM 893 C CA . LEU A 1 108 ? -16.232 11.694 17.683 1.00 37.75 108 LEU A CA 1
ATOM 894 C C . LEU A 1 108 ? -17.522 12.137 18.409 1.00 37.75 108 LEU A C 1
ATOM 896 O O . LEU A 1 108 ? -18.097 13.151 18.008 1.00 37.75 108 LEU A O 1
ATOM 900 N N . PRO A 1 109 ? -17.992 11.425 19.455 1.00 44.66 109 PRO A N 1
ATOM 901 C CA . PRO A 1 109 ? -19.004 11.964 20.351 1.00 44.66 109 PRO A CA 1
ATOM 902 C C . PRO A 1 109 ? -18.393 13.109 21.168 1.00 44.66 109 PRO A C 1
ATOM 904 O O . PRO A 1 109 ? -17.249 13.009 21.620 1.00 44.66 109 PRO A O 1
ATOM 907 N N . GLY A 1 110 ? -19.157 14.196 21.299 1.00 38.28 110 GLY A N 1
ATOM 908 C CA . GLY A 1 110 ? -18.920 15.242 22.296 1.00 38.28 110 GLY A CA 1
ATOM 909 C C . GLY A 1 110 ? -19.272 14.782 23.702 1.00 38.28 110 GLY A C 1
ATOM 910 O O . GLY A 1 110 ? -20.043 13.802 23.828 1.00 38.28 110 GLY A O 1
#

Radius of gyration: 18.05 Å; chains: 1; bounding box: 50×32×46 Å

Foldseek 3Di:
DDQDPVRDDDDDDPDDDDDDLDPQQDDDDPVLCVVQPDFDPVQPPCSSVLSVLSCVVVVNDDDDDPDRRDDDDDDPPPPVVPVVSRVVSNVVSVVVSVVVVVVVVVPDDD

pLDDT: mean 83.14, std 12.98, range [37.75, 96.62]

Sequence (110 aa):
MKENQQGKKIFEEFGEATINVNLGAGIYKKSVFIKQGYFDPNLQQSEDVDWFMRNKEAGIKIAMLEETTLYYRLHQDNISRDRKRGYSTFLNALKKSLDRRRNQNTQLPG

Secondary structure (DSSP, 8-state):
-EE-TTS-EEPPP-S-------GGG----HHHHHHH----TT-SSSHHHHHHHHHHHTT------SS--------TT-GGG-HHHHHHHHHHHHHHHHHHHHHHHTT---